Protein AF-A0A832UAN4-F1 (afdb_monomer)

pLDDT: mean 75.73, std 18.12, range [37.0, 94.25]

Radius of gyration: 12.65 Å; Cα contacts (8 Å, |Δi|>4): 16; chains: 1; bounding box: 34×24×24 Å

Secondary structure (DSSP, 8-state):
---TT-SPPPP--HHHHHHHHHH--TT--HHHHHHHHHHHHH---THHHH--S--

Structure (mmCIF, N/CA/C/O backbone):
data_AF-A0A832UAN4-F1
#
_entry.id   AF-A0A832UAN4-F1
#
loop_
_atom_site.group_PDB
_atom_site.id
_atom_site.type_symbol
_atom_site.label_atom_id
_atom_site.label_alt_id
_atom_site.label_comp_id
_atom_site.label_asym_id
_atom_site.label_entity_id
_atom_site.label_seq_id
_atom_site.pdbx_PDB_ins_code
_atom_site.Cartn_x
_atom_site.Cartn_y
_atom_site.Cartn_z
_atom_site.occupancy
_atom_site.B_iso_or_equiv
_atom_site.auth_seq_id
_atom_site.auth_comp_id
_atom_site.auth_asym_id
_atom_site.auth_atom_id
_atom_site.pdbx_PDB_model_num
ATOM 1 N N . MET A 1 1 ? 27.989 5.319 0.497 1.00 39.84 1 MET A N 1
ATOM 2 C CA . MET A 1 1 ? 26.811 4.805 1.227 1.00 39.84 1 MET A CA 1
ATOM 3 C C . MET A 1 1 ? 25.616 5.610 0.739 1.00 39.84 1 MET A C 1
ATOM 5 O O . MET A 1 1 ? 25.626 6.809 1.009 1.00 39.84 1 MET A O 1
ATOM 9 N N . PRO A 1 2 ? 24.675 5.041 -0.036 1.00 45.44 2 PRO A N 1
ATOM 10 C CA . PRO A 1 2 ? 23.499 5.794 -0.462 1.00 45.44 2 PRO A CA 1
ATOM 11 C C . PRO A 1 2 ? 22.664 6.120 0.780 1.00 45.44 2 PRO A C 1
ATOM 13 O O . PRO A 1 2 ? 22.505 5.284 1.674 1.00 45.44 2 PRO A O 1
ATOM 16 N N . ARG A 1 3 ? 22.239 7.379 0.898 1.00 46.97 3 ARG A N 1
ATOM 17 C CA . ARG A 1 3 ? 21.473 7.870 2.050 1.00 46.97 3 ARG A CA 1
ATOM 18 C C . ARG A 1 3 ? 20.026 7.409 1.892 1.00 46.97 3 ARG A C 1
ATOM 20 O O . ARG A 1 3 ? 19.480 7.482 0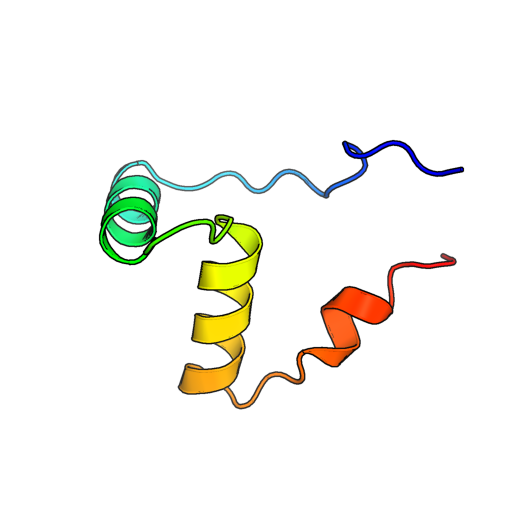.794 1.00 46.97 3 ARG A O 1
ATOM 27 N N . ALA A 1 4 ? 19.396 6.973 2.983 1.00 48.09 4 ALA A N 1
ATOM 28 C CA . ALA A 1 4 ? 17.948 6.787 3.025 1.00 48.09 4 ALA A CA 1
ATOM 29 C C . ALA A 1 4 ? 17.281 8.093 2.547 1.00 48.09 4 ALA A C 1
ATOM 31 O O . ALA A 1 4 ? 17.386 9.116 3.222 1.00 48.09 4 ALA A O 1
ATOM 32 N N . GLY A 1 5 ? 16.718 8.086 1.334 1.00 52.66 5 GLY A N 1
ATOM 33 C CA . GLY A 1 5 ? 16.247 9.297 0.651 1.00 52.66 5 GLY A CA 1
ATOM 34 C C . GLY A 1 5 ? 16.470 9.331 -0.866 1.00 52.66 5 GLY A C 1
ATOM 35 O O . GLY A 1 5 ? 15.772 10.075 -1.541 1.00 52.66 5 GLY A O 1
ATOM 36 N N . GLU A 1 6 ? 17.347 8.494 -1.433 1.00 54.22 6 GLU A N 1
ATOM 37 C CA . GLU A 1 6 ? 17.493 8.313 -2.898 1.00 54.22 6 GLU A CA 1
ATOM 38 C C . GLU A 1 6 ? 16.394 7.411 -3.506 1.00 54.22 6 GLU A C 1
ATOM 40 O O . GLU A 1 6 ? 16.616 6.652 -4.445 1.00 54.22 6 GLU A O 1
ATOM 45 N N . GLY A 1 7 ? 15.180 7.459 -2.955 1.00 60.06 7 GLY A N 1
ATOM 46 C CA . GLY A 1 7 ? 14.024 6.805 -3.562 1.00 60.06 7 GLY A CA 1
ATOM 47 C C . GLY A 1 7 ? 13.505 7.637 -4.732 1.00 60.06 7 GLY A C 1
ATOM 48 O O . GLY A 1 7 ? 13.412 8.861 -4.630 1.00 60.06 7 GLY A O 1
ATOM 49 N N . ARG A 1 8 ? 13.115 6.994 -5.839 1.00 65.62 8 ARG A N 1
ATOM 50 C CA . ARG A 1 8 ? 12.301 7.667 -6.863 1.00 65.62 8 ARG A CA 1
ATOM 51 C C . ARG A 1 8 ? 11.000 8.122 -6.203 1.00 65.62 8 ARG A C 1
ATOM 53 O O . ARG A 1 8 ? 10.235 7.296 -5.712 1.00 65.62 8 ARG A O 1
ATOM 60 N N . SER A 1 9 ? 10.765 9.429 -6.159 1.00 70.88 9 SER A N 1
ATOM 61 C CA . SER A 1 9 ? 9.539 9.992 -5.604 1.00 70.88 9 SER A CA 1
ATOM 62 C C . SER A 1 9 ? 8.377 9.747 -6.566 1.00 70.88 9 SER A C 1
ATOM 64 O O . SER A 1 9 ? 8.423 10.123 -7.736 1.00 70.88 9 SER A O 1
ATOM 66 N N . VAL A 1 10 ? 7.327 9.095 -6.067 1.00 76.38 10 VAL A N 1
ATOM 67 C CA . VAL A 1 10 ? 6.091 8.843 -6.814 1.00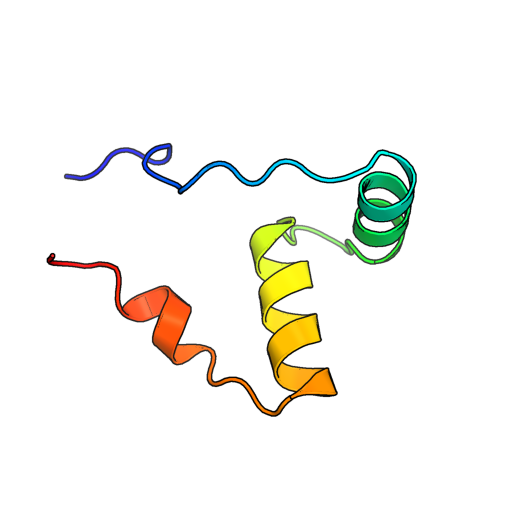 76.38 10 VAL A CA 1
ATOM 68 C C . VAL A 1 10 ? 5.044 9.838 -6.332 1.00 76.38 10 VAL A C 1
ATOM 70 O O . VAL A 1 10 ? 4.854 10.010 -5.129 1.00 76.38 10 VAL A O 1
ATOM 73 N N . ARG A 1 11 ? 4.379 10.521 -7.267 1.00 84.38 11 ARG A N 1
ATOM 74 C CA . ARG A 1 11 ? 3.187 11.309 -6.942 1.00 84.38 11 ARG A CA 1
ATOM 75 C C . ARG A 1 11 ? 2.019 10.346 -6.801 1.00 84.38 11 ARG A C 1
ATOM 77 O O . ARG A 1 11 ? 1.799 9.530 -7.690 1.00 84.38 11 ARG A O 1
ATOM 84 N N . ILE A 1 12 ? 1.319 10.443 -5.683 1.00 85.69 12 ILE A N 1
ATOM 85 C CA . ILE A 1 12 ? 0.186 9.589 -5.349 1.00 85.69 12 ILE A CA 1
ATOM 86 C C . ILE A 1 12 ? -1.022 10.503 -5.183 1.00 85.69 12 ILE A C 1
ATOM 88 O O . ILE A 1 12 ? -0.916 11.544 -4.529 1.00 85.69 12 ILE A O 1
ATOM 92 N N . ASP A 1 13 ? -2.141 10.127 -5.795 1.00 93.69 13 ASP A N 1
ATOM 93 C CA . ASP A 1 13 ? -3.392 10.861 -5.638 1.00 93.69 13 ASP A CA 1
ATOM 94 C C . ASP A 1 13 ? -3.890 10.772 -4.185 1.00 93.69 13 ASP A C 1
ATOM 96 O O . ASP A 1 13 ? -3.669 9.750 -3.526 1.00 93.69 13 ASP A O 1
ATOM 100 N N . PRO A 1 14 ? -4.587 11.799 -3.662 1.00 93.44 14 PRO A N 1
ATOM 101 C CA . PRO A 1 14 ? -5.032 11.814 -2.266 1.00 93.44 14 PRO A CA 1
ATOM 102 C C . PRO A 1 14 ? -5.863 10.586 -1.874 1.00 93.44 14 PRO A C 1
ATOM 104 O O . PRO A 1 14 ? -5.672 10.023 -0.803 1.00 93.44 14 PRO A O 1
ATOM 107 N N . GLU A 1 15 ? -6.737 10.117 -2.763 1.00 94.25 15 GLU A N 1
ATOM 108 C CA . GLU A 1 15 ? -7.572 8.934 -2.515 1.00 94.25 15 GLU A CA 1
ATOM 109 C C . GLU A 1 15 ? -6.737 7.653 -2.382 1.00 94.25 15 GLU A C 1
ATOM 111 O O . GLU A 1 15 ? -7.008 6.802 -1.535 1.00 94.25 15 GLU A O 1
ATOM 116 N N . VAL A 1 16 ? -5.670 7.536 -3.178 1.00 90.81 16 VAL A N 1
ATOM 117 C CA . VAL A 1 16 ? -4.743 6.400 -3.118 1.00 90.81 16 VAL A CA 1
ATOM 118 C C . VAL A 1 16 ? -3.895 6.475 -1.850 1.00 90.81 16 VAL A C 1
ATOM 120 O O . VAL A 1 16 ? -3.624 5.446 -1.235 1.00 90.81 16 VAL A O 1
ATOM 123 N N . TYR A 1 17 ? -3.512 7.678 -1.417 1.00 90.81 17 TYR A N 1
ATOM 124 C CA . TYR A 1 17 ? -2.810 7.872 -0.150 1.00 90.81 17 TYR A CA 1
ATOM 125 C C . TYR A 1 17 ? -3.637 7.368 1.042 1.00 90.81 17 TYR A C 1
ATOM 127 O O . TYR A 1 17 ? -3.122 6.601 1.855 1.00 90.81 17 TYR A O 1
ATOM 135 N N . GLU A 1 18 ? -4.920 7.730 1.115 1.00 93.31 18 GLU A N 1
ATOM 136 C CA . GLU A 1 18 ?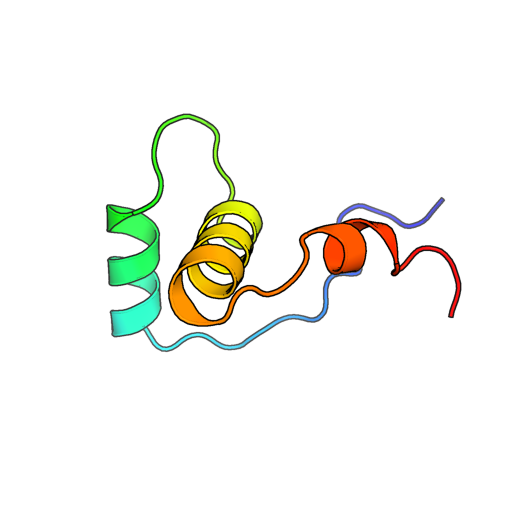 -5.816 7.271 2.185 1.00 93.31 18 GLU A CA 1
ATOM 137 C C . GLU A 1 18 ? -6.026 5.751 2.152 1.00 93.31 18 GLU A C 1
ATOM 139 O O . GLU A 1 18 ? -5.984 5.087 3.190 1.00 93.31 18 GLU A O 1
ATOM 144 N N . ALA A 1 19 ? -6.169 5.165 0.958 1.00 91.25 19 ALA A N 1
ATOM 145 C CA . ALA A 1 19 ? -6.256 3.714 0.806 1.00 91.25 19 ALA A CA 1
ATOM 146 C C . ALA A 1 19 ? -4.984 3.005 1.308 1.00 91.25 19 ALA A C 1
ATOM 148 O O . ALA A 1 19 ? -5.066 2.023 2.048 1.00 91.25 19 ALA A O 1
ATOM 149 N N . LEU A 1 20 ? -3.801 3.525 0.963 1.00 90.75 20 LEU A N 1
ATOM 150 C CA . LEU A 1 20 ? -2.526 3.001 1.456 1.00 90.75 20 LEU A CA 1
ATOM 151 C C . LEU A 1 20 ? -2.391 3.157 2.975 1.00 90.75 20 LEU A C 1
ATOM 153 O O . LEU A 1 20 ? -1.817 2.286 3.628 1.00 90.75 20 LEU A O 1
ATOM 157 N N . LEU A 1 21 ? -2.917 4.244 3.548 1.00 91.25 21 LEU A N 1
ATOM 158 C CA . LEU A 1 21 ? -2.909 4.477 4.990 1.00 91.25 21 LEU A CA 1
ATOM 159 C C . LEU A 1 21 ? -3.778 3.453 5.731 1.00 91.25 21 LEU A C 1
ATOM 161 O O . LEU A 1 21 ? -3.347 2.932 6.757 1.00 91.25 21 LEU A O 1
ATOM 165 N N . ALA A 1 22 ? -4.951 3.118 5.189 1.00 92.38 22 ALA A N 1
ATOM 166 C CA . ALA A 1 22 ? -5.843 2.111 5.761 1.00 92.38 22 ALA A CA 1
ATOM 167 C C . ALA A 1 22 ? -5.243 0.691 5.743 1.00 92.38 22 ALA A C 1
ATOM 169 O O . ALA A 1 22 ? -5.503 -0.097 6.651 1.00 92.38 22 ALA A O 1
ATOM 170 N N . LEU A 1 23 ? -4.427 0.373 4.732 1.00 88.31 23 LEU A N 1
ATOM 171 C CA . LEU A 1 23 ? -3.766 -0.931 4.571 1.00 88.31 23 LEU A CA 1
ATOM 172 C C . LEU A 1 23 ? -2.465 -1.069 5.378 1.00 88.31 23 LEU A C 1
ATOM 174 O O . LEU A 1 23 ? -1.937 -2.170 5.548 1.00 88.31 23 LEU A O 1
ATOM 178 N N . LYS A 1 24 ? -1.916 0.045 5.861 1.00 89.06 24 LYS A N 1
ATOM 179 C CA . LYS A 1 24 ? -0.662 0.072 6.610 1.00 89.06 24 LYS A CA 1
ATOM 180 C C . LYS A 1 24 ? -0.899 -0.389 8.052 1.00 89.06 24 LYS A C 1
ATOM 182 O O . LYS A 1 24 ? -1.416 0.360 8.879 1.00 89.06 24 LYS A O 1
ATOM 187 N N . HIS A 1 25 ? -0.445 -1.595 8.386 1.00 86.19 25 HIS A N 1
ATOM 188 C CA . HIS A 1 25 ? -0.528 -2.139 9.745 1.00 86.19 25 HIS A CA 1
ATOM 189 C C . HIS A 1 25 ? 0.839 -2.186 10.445 1.00 86.19 25 HIS A C 1
ATOM 191 O O . HIS A 1 25 ? 1.873 -2.463 9.836 1.00 86.19 25 HIS A O 1
ATOM 197 N N . GLY A 1 26 ? 0.852 -1.933 11.758 1.00 86.12 26 GLY A N 1
ATOM 198 C CA . GLY A 1 26 ? 2.066 -1.995 12.577 1.00 86.12 26 GLY A CA 1
ATOM 199 C C . GLY A 1 26 ? 3.165 -1.038 12.100 1.00 86.12 26 GLY A C 1
ATOM 200 O O . GLY A 1 26 ? 2.913 0.139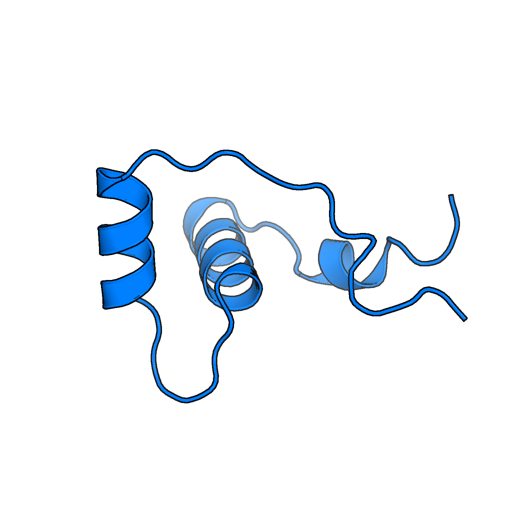 11.852 1.00 86.12 26 GLY A O 1
ATOM 201 N N . ASN A 1 27 ? 4.390 -1.554 11.974 1.00 87.06 27 ASN A N 1
ATOM 202 C CA . ASN A 1 27 ? 5.574 -0.787 11.567 1.00 87.06 27 ASN A CA 1
ATOM 203 C C . ASN A 1 27 ? 5.847 -0.810 10.048 1.00 87.06 27 ASN A C 1
ATOM 205 O O . ASN A 1 27 ? 6.942 -0.437 9.632 1.00 87.06 27 ASN A O 1
ATOM 209 N N . MET A 1 28 ? 4.890 -1.242 9.218 1.00 86.81 28 MET A N 1
ATOM 210 C CA . MET A 1 28 ? 5.058 -1.248 7.758 1.00 86.81 28 MET A CA 1
ATOM 211 C C . MET A 1 28 ? 5.263 0.169 7.209 1.00 86.81 28 MET A C 1
ATOM 213 O O . MET A 1 28 ? 4.660 1.127 7.689 1.00 86.81 28 MET A O 1
ATOM 217 N N . THR A 1 29 ? 6.079 0.314 6.171 1.00 89.00 29 THR A N 1
ATOM 218 C CA . THR A 1 29 ? 6.173 1.531 5.355 1.00 89.00 29 THR A CA 1
ATOM 219 C C . THR A 1 29 ? 5.196 1.469 4.179 1.00 89.00 29 THR A C 1
ATOM 221 O O . THR A 1 29 ? 4.687 0.405 3.834 1.00 89.00 29 THR A O 1
ATOM 224 N N . PHE A 1 30 ? 4.940 2.601 3.516 1.00 86.88 30 PHE A N 1
ATOM 225 C CA . PHE A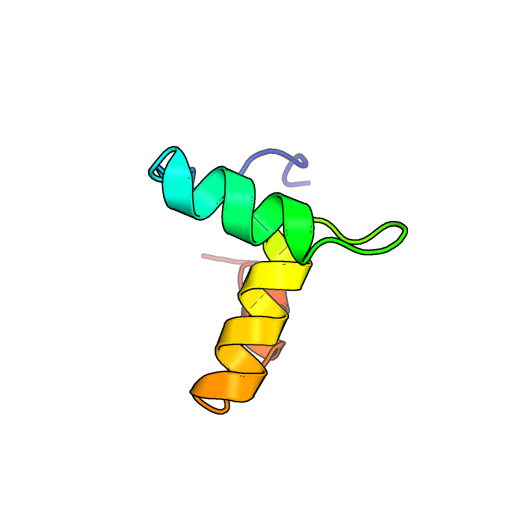 1 30 ? 4.144 2.586 2.282 1.00 86.88 30 PHE A CA 1
ATOM 226 C C . PHE A 1 30 ? 4.798 1.753 1.178 1.00 86.88 30 PHE A C 1
ATOM 228 O O . PHE A 1 30 ? 4.090 1.096 0.423 1.00 86.88 30 PHE A O 1
ATOM 235 N N . SER A 1 31 ? 6.131 1.726 1.117 1.00 84.88 31 SER A N 1
ATOM 236 C CA . SER A 1 31 ? 6.855 0.862 0.186 1.00 84.88 31 SER A CA 1
ATOM 237 C C . SER A 1 31 ? 6.566 -0.616 0.442 1.00 84.88 31 SER A C 1
ATOM 239 O O . SER A 1 31 ? 6.374 -1.353 -0.518 1.00 84.88 31 SER A O 1
ATOM 241 N N . ASP A 1 32 ? 6.465 -1.035 1.708 1.00 87.38 32 ASP A N 1
ATOM 242 C CA . ASP A 1 32 ? 6.145 -2.425 2.064 1.00 87.38 32 ASP A CA 1
ATOM 243 C C . ASP A 1 32 ? 4.712 -2.789 1.662 1.00 87.38 32 ASP A C 1
ATOM 245 O O . ASP A 1 32 ? 4.471 -3.865 1.121 1.00 87.38 32 ASP A O 1
ATOM 249 N N . VAL A 1 33 ? 3.759 -1.875 1.883 1.00 89.81 33 VAL A N 1
ATO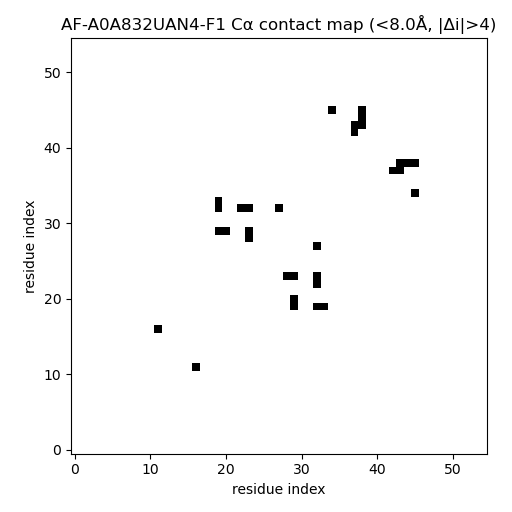M 250 C CA . VAL A 1 33 ? 2.359 -2.061 1.467 1.00 89.81 33 VAL A CA 1
ATOM 251 C C . VAL A 1 33 ? 2.267 -2.187 -0.055 1.00 89.81 33 VAL A C 1
ATOM 253 O O . VAL A 1 33 ? 1.642 -3.118 -0.555 1.00 89.81 33 VAL A O 1
ATOM 256 N N . ILE A 1 34 ? 2.926 -1.293 -0.797 1.00 88.19 34 ILE A N 1
ATOM 257 C CA . ILE A 1 34 ? 2.934 -1.318 -2.265 1.00 88.19 34 ILE A CA 1
ATOM 258 C C . ILE A 1 34 ? 3.595 -2.601 -2.777 1.00 88.19 34 ILE A C 1
ATOM 260 O O . ILE A 1 34 ? 3.019 -3.266 -3.632 1.00 88.19 34 ILE A O 1
ATOM 264 N N . ALA A 1 35 ? 4.764 -2.975 -2.247 1.00 86.31 35 ALA A N 1
ATOM 265 C CA . ALA A 1 35 ? 5.452 -4.208 -2.630 1.00 86.31 35 ALA A CA 1
ATOM 266 C C . ALA A 1 35 ? 4.550 -5.428 -2.420 1.00 86.31 35 ALA A C 1
ATOM 268 O O . ALA A 1 35 ? 4.360 -6.227 -3.337 1.00 86.31 35 ALA A O 1
ATOM 269 N N . ARG A 1 36 ? 3.885 -5.501 -1.260 1.00 88.00 36 ARG A N 1
ATOM 270 C CA . ARG A 1 36 ? 2.955 -6.585 -0.959 1.00 88.00 36 ARG A CA 1
ATOM 271 C C . ARG A 1 36 ? 1.772 -6.635 -1.923 1.00 88.00 36 ARG A C 1
ATOM 273 O O . ARG A 1 36 ? 1.449 -7.706 -2.421 1.00 88.00 36 ARG A O 1
ATOM 280 N N . MET A 1 37 ? 1.153 -5.495 -2.225 1.00 89.62 37 MET A N 1
ATOM 281 C CA . MET A 1 37 ? 0.053 -5.433 -3.194 1.00 89.62 37 MET A CA 1
ATOM 282 C C . MET A 1 37 ? 0.498 -5.869 -4.594 1.00 89.62 37 MET A C 1
ATOM 284 O O . MET A 1 37 ? -0.226 -6.588 -5.278 1.00 89.62 37 MET A O 1
ATOM 288 N N . LEU A 1 38 ? 1.693 -5.461 -5.027 1.00 87.88 38 LEU A N 1
ATOM 289 C CA . LEU A 1 38 ? 2.242 -5.860 -6.323 1.00 87.88 38 LEU A CA 1
ATOM 290 C C . LEU A 1 38 ? 2.513 -7.367 -6.383 1.00 87.88 38 LEU A C 1
ATOM 292 O O . LEU A 1 38 ? 2.235 -8.001 -7.404 1.00 87.88 38 LEU A O 1
ATOM 296 N N . HIS A 1 39 ? 3.001 -7.945 -5.287 1.00 88.62 39 HIS A N 1
ATOM 297 C CA . HIS A 1 39 ? 3.153 -9.386 -5.156 1.00 88.62 39 HIS A CA 1
ATOM 298 C C . HIS A 1 39 ? 1.802 -10.109 -5.214 1.00 88.62 39 HIS A C 1
ATOM 300 O O . HIS A 1 39 ? 1.619 -11.004 -6.034 1.00 88.62 39 HIS A O 1
ATOM 306 N N . ASP A 1 40 ? 0.832 -9.690 -4.401 1.00 89.44 40 ASP A N 1
ATOM 307 C CA . ASP A 1 40 ? -0.451 -10.384 -4.265 1.00 89.44 40 ASP A CA 1
ATOM 308 C C . ASP A 1 40 ? -1.310 -10.281 -5.543 1.00 89.44 40 ASP A C 1
ATOM 310 O O . ASP A 1 40 ? -1.986 -11.240 -5.915 1.00 89.44 40 ASP A O 1
ATOM 314 N N . CYS A 1 41 ? -1.276 -9.145 -6.252 1.00 90.12 41 CYS A N 1
ATOM 315 C CA . CYS A 1 41 ? -2.076 -8.937 -7.465 1.00 90.12 41 CYS A CA 1
ATOM 316 C C . CYS A 1 41 ? -1.419 -9.470 -8.745 1.00 90.12 41 CYS A C 1
ATOM 318 O O . CYS A 1 41 ? -2.127 -9.882 -9.664 1.00 90.12 41 CYS A O 1
ATOM 320 N N . TYR A 1 42 ? -0.087 -9.423 -8.833 1.00 88.62 42 TYR A N 1
ATOM 321 C CA . TYR A 1 42 ? 0.636 -9.673 -10.087 1.00 88.62 42 TYR A CA 1
ATOM 322 C C . TYR A 1 42 ? 1.727 -10.740 -9.970 1.00 88.62 42 TYR A C 1
ATOM 324 O O .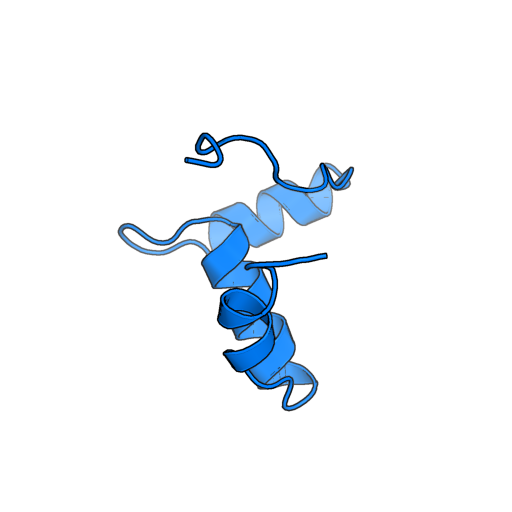 TYR A 1 42 ? 2.404 -11.024 -10.956 1.00 88.62 42 TYR A O 1
ATOM 332 N N . GLY A 1 43 ? 1.930 -11.324 -8.787 1.00 87.44 43 GLY A N 1
ATOM 333 C CA . GLY A 1 43 ? 3.038 -12.243 -8.529 1.00 87.44 43 GLY A CA 1
ATO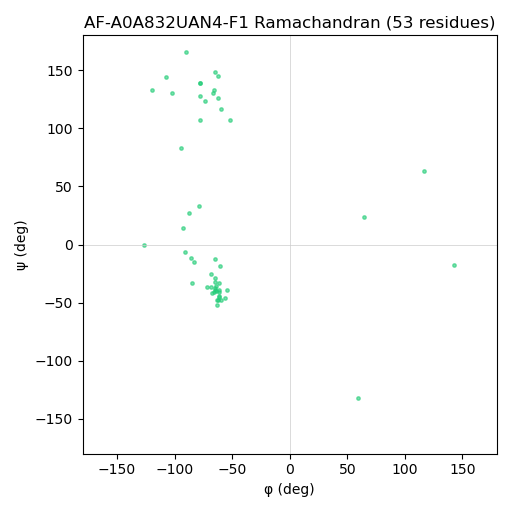M 334 C C . GLY A 1 43 ? 4.406 -11.569 -8.643 1.00 87.44 43 GLY A C 1
ATOM 335 O O . GLY A 1 43 ? 5.393 -12.246 -8.932 1.00 87.44 43 GLY A O 1
ATOM 336 N N . TRP A 1 44 ? 4.485 -10.240 -8.480 1.00 84.62 44 TRP A N 1
ATOM 337 C CA . TRP A 1 44 ? 5.749 -9.514 -8.610 1.00 84.62 44 TRP A CA 1
ATOM 338 C C . TRP A 1 44 ? 6.733 -9.997 -7.532 1.00 84.62 44 TRP A C 1
ATOM 340 O O . TRP A 1 44 ? 6.404 -10.025 -6.348 1.00 84.62 44 TRP A O 1
ATOM 350 N N . SER A 1 45 ? 7.932 -10.424 -7.942 1.00 73.81 45 SER A N 1
ATOM 351 C CA . SER A 1 45 ? 8.988 -10.846 -7.013 1.00 73.81 45 SER A CA 1
ATOM 352 C C . SER A 1 45 ? 9.505 -9.669 -6.179 1.00 73.81 45 SER A C 1
ATOM 354 O O . SER A 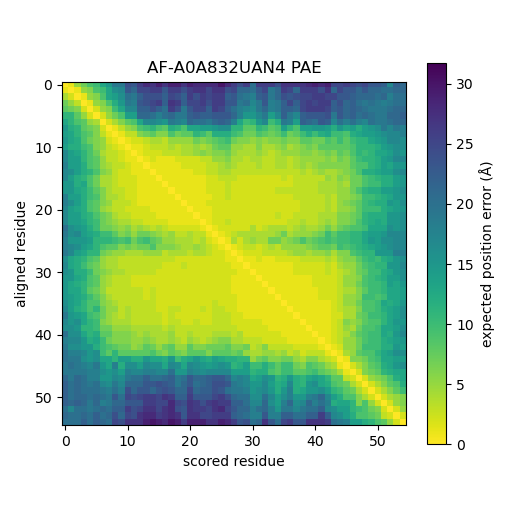1 45 ? 9.913 -8.641 -6.729 1.00 73.81 45 SER A O 1
ATOM 356 N N . ASP A 1 46 ? 9.567 -9.864 -4.860 1.00 64.88 46 ASP A N 1
ATOM 357 C CA . ASP A 1 46 ? 10.145 -8.915 -3.897 1.00 64.88 46 ASP A CA 1
ATOM 358 C C . ASP A 1 46 ? 11.660 -8.706 -4.092 1.00 64.88 46 ASP A C 1
ATOM 360 O O . ASP A 1 46 ? 12.237 -7.750 -3.570 1.00 64.88 46 ASP A O 1
ATOM 364 N N . GLU A 1 47 ? 12.326 -9.543 -4.898 1.00 61.12 47 GLU A N 1
ATOM 365 C CA . GLU A 1 47 ? 13.750 -9.398 -5.238 1.00 61.12 47 GLU A CA 1
ATOM 366 C C . GLU A 1 47 ? 14.061 -8.066 -5.946 1.00 61.12 47 GLU A C 1
ATOM 368 O O . GLU A 1 47 ? 15.202 -7.600 -5.930 1.00 61.12 47 GLU A O 1
ATOM 373 N N . PHE A 1 48 ? 13.048 -7.389 -6.499 1.00 54.19 48 PHE A N 1
ATOM 374 C CA . PHE A 1 48 ? 13.202 -6.056 -7.084 1.00 54.19 48 PHE A CA 1
ATOM 375 C C . PHE A 1 48 ? 13.572 -4.984 -6.043 1.00 54.19 48 PHE A C 1
ATOM 377 O O . PHE A 1 48 ? 14.292 -4.036 -6.367 1.00 54.19 48 PHE A O 1
ATOM 384 N N . ALA A 1 49 ? 13.158 -5.149 -4.779 1.00 53.69 49 ALA A N 1
ATOM 385 C CA . ALA A 1 49 ? 13.571 -4.270 -3.683 1.00 53.69 49 ALA A CA 1
ATOM 386 C C . ALA A 1 49 ? 15.067 -4.432 -3.344 1.00 53.69 49 ALA A C 1
ATOM 388 O O . ALA A 1 49 ? 15.706 -3.485 -2.883 1.00 53.69 49 ALA A O 1
ATOM 389 N N . ALA A 1 50 ? 15.654 -5.599 -3.632 1.00 49.06 50 ALA A N 1
ATOM 390 C CA . ALA A 1 50 ? 17.073 -5.881 -3.415 1.00 49.06 50 ALA A CA 1
ATOM 391 C C . ALA A 1 50 ? 17.981 -5.427 -4.582 1.00 49.06 50 ALA A C 1
ATOM 393 O O . ALA A 1 50 ? 19.202 -5.374 -4.424 1.00 49.06 50 ALA A O 1
ATOM 394 N N . GLY A 1 51 ? 17.402 -5.067 -5.736 1.00 44.12 51 GLY A N 1
ATOM 395 C CA . GLY A 1 51 ? 18.118 -4.830 -6.995 1.00 44.12 51 GLY A CA 1
ATOM 396 C C . GLY A 1 51 ? 18.589 -3.397 -7.278 1.00 44.12 51 GLY A C 1
ATOM 397 O O . GLY A 1 51 ? 19.332 -3.194 -8.231 1.00 44.12 51 GLY A O 1
ATOM 398 N N . GLN A 1 52 ? 18.236 -2.390 -6.469 1.00 49.62 52 GLN A N 1
ATOM 399 C CA . GLN A 1 52 ? 18.753 -1.014 -6.639 1.00 49.62 52 GLN A CA 1
ATOM 400 C C . GLN A 1 52 ? 20.090 -0.766 -5.908 1.00 49.62 52 GLN A C 1
ATOM 402 O O . GLN A 1 52 ? 20.425 0.358 -5.544 1.00 49.62 52 GLN A O 1
ATOM 407 N N . LYS A 1 53 ? 20.893 -1.816 -5.700 1.00 46.72 53 LYS A N 1
ATOM 408 C CA . LYS A 1 53 ? 22.328 -1.692 -5.412 1.00 46.72 53 LYS A CA 1
ATOM 409 C C . LYS A 1 53 ? 23.104 -1.819 -6.726 1.00 46.72 53 LYS A C 1
ATOM 411 O O . LYS A 1 53 ? 23.615 -2.889 -7.030 1.00 46.72 53 LYS A O 1
ATOM 416 N N . GLY A 1 54 ? 23.227 -0.728 -7.477 1.00 48.44 54 GLY A N 1
ATOM 417 C CA . GLY A 1 54 ? 24.264 -0.616 -8.511 1.00 48.44 54 GLY A CA 1
ATOM 418 C C . GLY A 1 54 ? 23.779 -0.482 -9.951 1.00 48.44 54 GLY A C 1
ATOM 419 O O . GLY A 1 54 ? 24.121 -1.313 -10.787 1.00 48.44 54 GLY A O 1
ATOM 420 N N . LEU A 1 55 ? 23.072 0.609 -10.240 1.00 37.00 55 LEU A N 1
ATOM 421 C CA . LEU A 1 55 ? 23.076 1.253 -11.556 1.00 37.00 55 LEU A CA 1
ATOM 422 C C . LEU A 1 55 ? 23.247 2.757 -11.357 1.00 37.00 55 LEU A C 1
ATOM 424 O O . LEU A 1 55 ? 22.541 3.298 -10.476 1.00 37.00 55 LEU A O 1
#

Solvent-accessible surface area (backbone atoms only — not comparable to full-atom values): 3740 Å² total; per-residue (Å²): 130,89,61,97,75,82,63,86,84,76,91,71,56,72,70,56,49,52,53,52,55,74,68,51,58,90,88,58,48,71,67,54,49,50,52,50,50,43,25,74,78,68,66,45,68,72,65,62,78,70,60,81,77,82,129

Mean predicted aligned error: 9.69 Å

Foldseek 3Di:
DDDPPPDDDDDDDPVRVVVLVVQDDDPDDSVNSVLVVCCVVPVDDPCVVVPPPDD

Sequence (55 aa):
MPRAGEGRSVRIDPEVYEALLALKHGNMTFSDVIARMLHDCYGWSDEFAAGQKGL